Protein AF-A0A527ZEI9-F1 (afdb_monomer_lite)

Foldseek 3Di:
DDPVDDPCLVCCCVQPVPAPVVPDQAADDLDDPPPVPDDPVNPPVSVVVVVVCVVCVLPGHGQQFADQPPPQADPPVSHGDPVADDPPDDDPNSRTPVVVVVVDDGDDPPPDDD

Secondary structure (DSSP, 8-state):
--TT--HHHHHHHHIIIIIITTT--PPPP-----GGG--HHHHHHHHHHHHHHHHTTTTSPPP-BPPIIIIIEETTTTEEPTT-S-TT--GGGGGB-HHHHHH-PPPP------

pLDDT: mean 87.58, std 17.31, range [39.12, 98.56]

Radius of gyration: 17.65 Å; chains: 1; bounding box: 40×43×41 Å

Sequence (114 aa):
RGVNGPIDDLLFPINHGILYYPGYDVLPPFVVYRVDRFGEADFEPVAERLRERMRTLETTRPIPYRQQNGGDYHIPSMQLRSELGDPGAAGFALHEDRATAKAATPRSTLRDVA

Structure (mmCIF, N/CA/C/O backbone):
data_AF-A0A527ZEI9-F1
#
_entry.id   AF-A0A527ZEI9-F1
#
loop_
_atom_site.group_PDB
_atom_site.id
_atom_site.type_symbol
_atom_site.label_atom_id
_atom_site.label_alt_id
_atom_site.label_comp_id
_atom_site.label_asym_id
_atom_site.label_entity_id
_atom_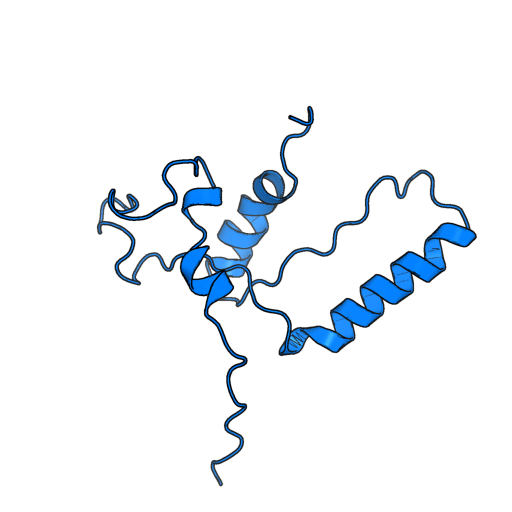site.label_seq_id
_atom_site.pdbx_PDB_ins_code
_atom_site.Cartn_x
_atom_site.Cartn_y
_atom_site.Cartn_z
_atom_site.occupancy
_atom_site.B_iso_or_equiv
_atom_site.auth_seq_id
_atom_site.auth_comp_id
_atom_site.auth_asym_id
_atom_site.auth_atom_id
_atom_site.pdbx_PDB_model_num
ATOM 1 N N . ARG A 1 1 ? 6.060 16.957 4.186 1.00 72.12 1 ARG A N 1
ATOM 2 C CA . ARG A 1 1 ? 6.148 15.475 4.252 1.00 72.12 1 ARG A CA 1
ATOM 3 C C . ARG A 1 1 ? 5.958 15.076 5.712 1.00 72.12 1 ARG A C 1
ATOM 5 O O . ARG A 1 1 ? 6.475 15.795 6.557 1.00 72.12 1 ARG A O 1
ATOM 12 N N . GLY A 1 2 ? 5.168 14.042 6.014 1.00 86.19 2 GLY A N 1
ATOM 13 C CA . GLY A 1 2 ? 4.953 13.595 7.399 1.00 86.19 2 GLY A CA 1
ATOM 14 C C . GLY A 1 2 ? 6.218 12.967 7.986 1.00 86.19 2 GLY A C 1
ATOM 15 O O . GLY A 1 2 ? 6.972 12.339 7.249 1.00 86.19 2 GLY A O 1
ATOM 16 N N . VAL A 1 3 ? 6.452 13.138 9.290 1.00 95.06 3 VAL A N 1
ATOM 17 C CA . VAL A 1 3 ? 7.687 12.677 9.960 1.00 95.06 3 VAL A CA 1
ATOM 18 C C . VAL A 1 3 ? 7.878 11.158 9.895 1.00 95.06 3 VAL A C 1
ATOM 20 O O . VAL A 1 3 ? 9.001 10.691 9.770 1.00 95.06 3 VAL A O 1
ATOM 23 N N . ASN A 1 4 ? 6.781 10.398 9.884 1.00 93.69 4 ASN A N 1
ATOM 24 C CA . ASN A 1 4 ? 6.806 8.933 9.812 1.00 93.69 4 ASN A CA 1
ATOM 25 C C . ASN A 1 4 ? 6.992 8.394 8.383 1.00 93.69 4 ASN A C 1
ATOM 27 O O . ASN A 1 4 ? 7.054 7.185 8.195 1.00 93.69 4 ASN A O 1
ATOM 31 N N . GLY A 1 5 ? 7.042 9.273 7.377 1.00 92.81 5 GLY A N 1
ATOM 32 C CA . GLY A 1 5 ? 6.989 8.881 5.970 1.00 92.81 5 GLY A CA 1
ATOM 33 C C . GLY A 1 5 ? 5.586 8.455 5.500 1.00 92.81 5 GLY A C 1
ATOM 34 O O . GLY A 1 5 ? 4.625 8.482 6.278 1.00 92.81 5 GLY A O 1
ATOM 35 N N . PRO A 1 6 ? 5.432 8.140 4.202 1.00 93.56 6 PRO A N 1
ATOM 36 C CA . PRO A 1 6 ? 4.196 7.596 3.643 1.00 93.56 6 PRO A CA 1
ATOM 37 C C . PRO A 1 6 ? 3.925 6.183 4.171 1.00 93.56 6 PRO A C 1
ATOM 39 O O . PRO A 1 6 ? 4.837 5.369 4.275 1.00 93.56 6 PRO A O 1
ATOM 42 N N . ILE A 1 7 ? 2.663 5.867 4.464 1.00 95.69 7 ILE A N 1
ATOM 43 C CA . ILE A 1 7 ? 2.286 4.527 4.940 1.00 95.69 7 ILE A CA 1
ATOM 44 C C . ILE A 1 7 ? 2.585 3.431 3.909 1.00 95.69 7 ILE A C 1
ATOM 46 O O . ILE A 1 7 ? 2.983 2.335 4.290 1.00 95.69 7 ILE A O 1
ATOM 50 N N . ASP A 1 8 ? 2.443 3.738 2.619 1.00 95.12 8 ASP A N 1
ATOM 51 C CA . ASP A 1 8 ? 2.655 2.771 1.540 1.00 95.12 8 ASP A CA 1
ATOM 52 C C . ASP A 1 8 ? 4.127 2.347 1.449 1.00 95.12 8 ASP A C 1
ATOM 54 O O . ASP A 1 8 ? 4.414 1.170 1.242 1.00 95.12 8 ASP A O 1
ATOM 58 N N . ASP A 1 9 ? 5.059 3.267 1.723 1.00 95.75 9 ASP A N 1
ATOM 59 C CA . ASP A 1 9 ? 6.491 2.959 1.795 1.00 95.75 9 ASP A CA 1
ATOM 60 C C . ASP A 1 9 ? 6.808 2.053 2.995 1.00 95.75 9 ASP A C 1
ATOM 62 O O . ASP A 1 9 ? 7.605 1.122 2.879 1.00 95.75 9 ASP A O 1
ATOM 66 N N . LEU A 1 10 ? 6.162 2.286 4.147 1.00 96.31 10 LEU A N 1
ATOM 67 C CA . LEU A 1 10 ? 6.324 1.440 5.337 1.00 96.31 10 LEU A CA 1
ATOM 68 C C . LEU A 1 10 ? 5.766 0.028 5.121 1.00 96.31 10 LEU A C 1
ATOM 70 O O . LEU A 1 10 ? 6.296 -0.936 5.672 1.00 96.31 10 LEU A O 1
ATOM 74 N N . LEU A 1 11 ? 4.698 -0.099 4.331 1.00 98.00 11 LEU A N 1
ATOM 75 C CA . LEU A 1 11 ? 4.064 -1.379 4.023 1.00 98.00 11 LEU A CA 1
ATOM 76 C C . LEU A 1 11 ? 4.683 -2.085 2.812 1.00 98.00 11 LEU A C 1
ATOM 78 O O . LEU A 1 11 ? 4.402 -3.266 2.609 1.00 98.00 11 LEU A O 1
ATOM 82 N N . PHE A 1 12 ? 5.552 -1.425 2.040 1.00 98.19 12 PHE A N 1
ATOM 83 C CA . PHE A 1 12 ? 6.174 -2.007 0.849 1.00 98.19 12 PHE A CA 1
ATOM 84 C C . PHE A 1 12 ? 6.895 -3.343 1.118 1.00 98.19 12 PHE A C 1
ATOM 86 O O . PHE A 1 12 ? 6.655 -4.289 0.368 1.00 98.19 12 PHE A O 1
ATOM 93 N N . PRO A 1 13 ? 7.698 -3.518 2.189 1.00 98.25 13 PRO A N 1
ATOM 94 C CA . PRO A 1 13 ? 8.339 -4.807 2.461 1.00 98.25 13 PRO A CA 1
ATOM 95 C C . PRO A 1 13 ? 7.347 -5.961 2.670 1.00 98.25 13 PRO A C 1
ATOM 97 O O . PRO A 1 13 ? 7.648 -7.094 2.307 1.00 98.25 13 PRO A O 1
ATOM 100 N N . ILE A 1 14 ? 6.156 -5.684 3.210 1.00 98.50 14 ILE A N 1
ATOM 101 C CA . ILE A 1 14 ? 5.104 -6.688 3.415 1.00 98.50 14 ILE A CA 1
ATOM 102 C C . ILE A 1 14 ? 4.344 -6.915 2.105 1.00 98.50 14 ILE A C 1
ATOM 104 O O . ILE A 1 14 ? 4.274 -8.039 1.609 1.00 98.50 14 ILE A O 1
ATOM 108 N N . ASN A 1 15 ? 3.810 -5.846 1.515 1.00 98.50 15 ASN A N 1
ATOM 109 C CA . ASN A 1 15 ? 2.972 -5.929 0.323 1.00 98.50 15 ASN A CA 1
ATOM 110 C C . ASN A 1 15 ? 3.758 -6.449 -0.883 1.00 98.50 15 ASN A C 1
ATOM 112 O O . ASN A 1 15 ? 3.323 -7.391 -1.532 1.00 98.50 15 ASN A O 1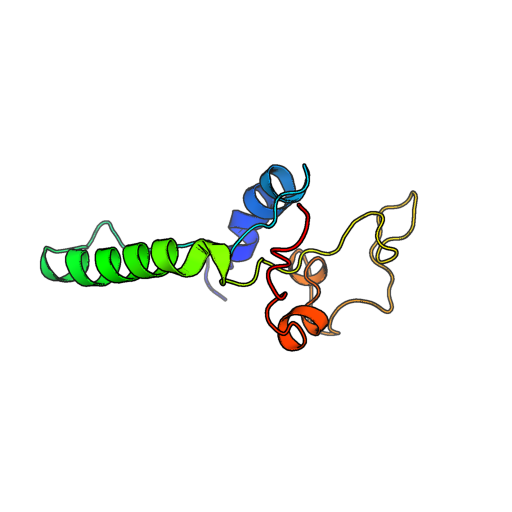
ATOM 116 N N . HIS A 1 16 ? 4.931 -5.883 -1.163 1.00 98.25 16 HIS A N 1
ATOM 117 C CA . HIS A 1 16 ? 5.757 -6.301 -2.291 1.00 98.25 16 HIS A CA 1
ATOM 118 C C . HIS A 1 16 ? 6.621 -7.522 -1.943 1.00 98.25 16 HIS A C 1
ATOM 120 O O . HIS A 1 16 ? 6.650 -8.507 -2.678 1.00 98.25 16 HIS A O 1
ATOM 126 N N . GLY A 1 17 ? 7.336 -7.467 -0.816 1.00 97.00 17 GLY A N 1
ATOM 127 C CA . GLY A 1 17 ? 8.353 -8.465 -0.467 1.00 97.00 17 GLY A CA 1
ATOM 128 C C . GLY A 1 17 ? 7.810 -9.802 0.043 1.00 97.00 17 GLY A C 1
ATOM 129 O O . GLY A 1 17 ? 8.490 -10.812 -0.113 1.00 97.00 17 GLY A O 1
ATOM 130 N N . ILE A 1 18 ? 6.608 -9.828 0.631 1.00 98.38 18 ILE A N 1
ATOM 131 C CA . ILE A 1 18 ? 6.022 -11.046 1.219 1.00 98.38 18 ILE A CA 1
ATOM 132 C C . ILE A 1 18 ? 4.787 -11.506 0.445 1.00 98.38 18 ILE A C 1
ATOM 134 O O . ILE A 1 18 ? 4.673 -12.692 0.153 1.00 98.38 18 ILE A O 1
ATOM 138 N N . LEU A 1 19 ? 3.857 -10.600 0.125 1.00 98.44 19 LEU A N 1
ATOM 139 C CA . LEU A 1 19 ? 2.589 -10.972 -0.514 1.00 98.44 19 LEU A CA 1
ATOM 140 C C . LEU A 1 19 ? 2.713 -11.039 -2.041 1.00 98.44 19 LEU A C 1
ATOM 142 O O . LEU A 1 19 ? 2.363 -12.045 -2.649 1.00 98.44 19 LEU A O 1
ATOM 146 N N . TYR A 1 20 ? 3.252 -10.007 -2.684 1.00 98.12 20 TYR A N 1
ATOM 147 C CA . TYR A 1 20 ? 3.374 -9.997 -4.141 1.00 98.12 20 TYR A CA 1
ATOM 148 C C . TYR A 1 20 ? 4.460 -10.953 -4.650 1.00 98.12 20 TYR A C 1
ATOM 150 O O . TYR A 1 20 ? 4.259 -11.614 -5.663 1.00 98.12 20 TYR A O 1
ATOM 158 N N . TYR A 1 21 ? 5.582 -11.078 -3.932 1.00 96.44 21 TYR A N 1
ATOM 159 C CA . TYR A 1 21 ? 6.703 -11.952 -4.300 1.00 96.44 21 TYR A CA 1
ATOM 160 C C . TYR A 1 21 ? 6.302 -13.394 -4.698 1.00 96.44 21 TYR A C 1
ATOM 162 O O . TYR A 1 21 ? 6.744 -13.850 -5.753 1.00 96.44 21 TYR A O 1
ATOM 170 N N . PRO A 1 22 ? 5.456 -14.120 -3.936 1.00 97.06 22 PRO A N 1
ATOM 171 C CA . PRO A 1 22 ? 4.974 -15.447 -4.325 1.00 97.06 22 PRO A CA 1
ATOM 172 C C . PRO A 1 22 ? 3.828 -15.438 -5.356 1.00 97.06 22 PRO A C 1
ATOM 174 O O . PRO A 1 22 ? 3.399 -16.514 -5.767 1.00 97.06 22 PRO A O 1
ATOM 177 N N . GLY A 1 23 ? 3.328 -14.270 -5.775 1.00 95.69 23 GLY A N 1
ATOM 178 C CA . GLY A 1 23 ? 2.350 -14.126 -6.858 1.00 95.69 23 GLY A CA 1
ATOM 179 C C . GLY A 1 23 ? 0.920 -13.754 -6.451 1.00 95.69 23 GLY A C 1
ATOM 180 O O . GLY A 1 23 ? 0.012 -13.967 -7.251 1.00 95.69 23 GLY A O 1
ATOM 181 N N . TYR A 1 24 ? 0.676 -13.219 -5.247 1.00 97.75 24 TYR A N 1
ATOM 182 C CA . TYR A 1 24 ? -0.666 -12.727 -4.901 1.00 97.75 24 TYR A CA 1
ATOM 183 C C . TYR A 1 24 ? -1.016 -11.423 -5.631 1.00 97.75 24 TYR A C 1
ATOM 185 O O . TYR A 1 24 ? -0.193 -10.513 -5.740 1.00 97.75 24 TYR A O 1
ATOM 193 N N . ASP A 1 25 ? -2.291 -11.284 -5.998 1.00 96.56 25 ASP A N 1
ATOM 194 C CA . ASP A 1 25 ? -2.905 -9.999 -6.335 1.00 96.56 25 ASP A CA 1
ATOM 195 C C . ASP A 1 25 ? -3.146 -9.195 -5.043 1.00 96.56 25 ASP A C 1
ATOM 197 O O . ASP A 1 25 ? -4.161 -9.339 -4.357 1.00 96.56 25 ASP A O 1
ATOM 201 N N . VAL A 1 26 ? -2.174 -8.365 -4.664 1.00 98.06 26 VAL A N 1
ATOM 202 C CA . VAL A 1 26 ? -2.204 -7.627 -3.392 1.00 98.06 26 VAL A CA 1
ATOM 203 C C . VAL A 1 26 ? -3.147 -6.436 -3.490 1.00 98.06 26 VAL A C 1
ATOM 205 O O . VAL A 1 26 ? -2.899 -5.506 -4.249 1.00 98.06 26 VAL A O 1
ATOM 208 N N . LEU A 1 27 ? -4.218 -6.416 -2.700 1.00 97.94 27 LEU A N 1
ATOM 209 C CA . LEU A 1 27 ? -5.145 -5.283 -2.670 1.00 97.94 27 LEU A CA 1
ATOM 210 C C . LEU A 1 27 ? -4.613 -4.128 -1.784 1.00 97.94 27 LEU A C 1
ATOM 212 O O . LEU A 1 27 ? -3.885 -4.390 -0.827 1.00 97.94 27 LEU A O 1
ATOM 216 N N . PRO A 1 28 ? -5.020 -2.859 -2.013 1.00 97.25 28 PRO A N 1
ATOM 217 C CA . PRO A 1 28 ? -4.587 -1.717 -1.194 1.00 97.25 28 PRO A CA 1
ATOM 218 C C . PRO A 1 28 ? -4.829 -1.929 0.312 1.00 97.25 28 PRO A C 1
ATOM 220 O O . PRO A 1 28 ? -5.898 -2.400 0.678 1.00 97.25 28 PRO A O 1
ATOM 223 N N . PRO A 1 29 ? -3.936 -1.580 1.239 1.00 97.06 29 PRO A N 1
ATOM 224 C CA . PRO A 1 29 ? -4.159 -1.879 2.655 1.00 97.06 29 PRO A CA 1
ATOM 225 C C . PRO A 1 29 ? -5.362 -1.105 3.232 1.00 97.06 29 PRO A C 1
ATOM 227 O O . PRO A 1 29 ? -5.643 0.030 2.844 1.00 97.06 29 PRO A O 1
ATOM 230 N N . PHE A 1 30 ? -6.082 -1.705 4.184 1.00 97.81 30 PHE A N 1
ATOM 231 C CA . PHE A 1 30 ? -7.052 -0.985 5.012 1.00 97.81 30 PHE A CA 1
ATOM 232 C C . PHE A 1 30 ? -6.347 -0.500 6.279 1.00 97.81 30 PHE A C 1
ATOM 234 O O . PHE A 1 30 ? -6.041 -1.295 7.165 1.00 97.81 30 PHE A O 1
ATOM 241 N N . VAL A 1 31 ? -6.062 0.800 6.355 1.00 97.56 31 VAL A N 1
ATOM 242 C CA . VAL A 1 31 ? -5.338 1.405 7.481 1.00 97.56 31 VAL A CA 1
ATOM 243 C C . VAL A 1 31 ? -6.249 2.375 8.222 1.00 97.56 31 VAL A C 1
ATOM 245 O O . VAL A 1 31 ? -6.911 3.223 7.617 1.00 97.56 31 VAL A O 1
ATOM 248 N N . VAL A 1 32 ? -6.258 2.264 9.548 1.00 96.75 32 VAL A N 1
ATOM 249 C CA . VAL A 1 32 ? -6.987 3.157 10.448 1.00 96.75 32 VAL A CA 1
ATOM 250 C C . VAL A 1 32 ? -5.984 3.807 11.392 1.00 96.75 32 VAL A C 1
ATOM 252 O O . VAL A 1 32 ? -5.166 3.128 12.008 1.00 96.75 32 VAL A O 1
ATOM 255 N N . TYR A 1 33 ? -6.033 5.132 11.493 1.00 94.62 33 TYR A N 1
ATOM 256 C CA . TYR A 1 33 ? -5.112 5.915 12.314 1.00 94.62 33 TYR A CA 1
ATOM 257 C C . TYR A 1 33 ? -5.775 6.369 13.611 1.00 94.62 33 TYR A C 1
ATOM 259 O O . TYR A 1 33 ? -6.994 6.515 13.665 1.00 94.62 33 TYR A O 1
ATOM 267 N N . ARG A 1 34 ? -4.953 6.685 14.621 1.00 93.31 34 ARG A N 1
ATOM 268 C CA . ARG A 1 34 ? -5.385 7.273 15.905 1.00 93.31 34 ARG A CA 1
ATOM 269 C C . ARG A 1 34 ? -6.433 6.439 16.656 1.00 93.31 34 ARG A C 1
ATOM 271 O O . ARG A 1 34 ? -7.281 6.992 17.354 1.00 93.31 34 ARG A O 1
ATOM 278 N N . VAL A 1 35 ? -6.367 5.116 16.505 1.00 94.62 35 VAL A N 1
ATOM 279 C CA . VAL A 1 35 ? -7.296 4.167 17.142 1.00 94.62 35 VAL A CA 1
ATOM 280 C C . VAL A 1 35 ? -7.223 4.204 18.671 1.00 94.62 35 VAL A C 1
ATOM 282 O O . VAL A 1 35 ? -8.194 3.872 19.336 1.00 94.62 35 VAL A O 1
ATOM 285 N N . ASP A 1 36 ? -6.113 4.692 19.232 1.00 95.50 36 ASP A N 1
ATOM 286 C CA . ASP A 1 36 ? -5.926 4.959 20.663 1.00 95.50 36 ASP A CA 1
ATOM 287 C C . ASP A 1 36 ? -6.885 6.022 21.223 1.00 95.50 36 ASP A C 1
ATOM 289 O O . ASP A 1 36 ? -7.057 6.115 22.436 1.00 95.50 36 ASP A O 1
ATOM 293 N N . ARG A 1 37 ? -7.509 6.829 20.354 1.00 93.69 37 ARG A N 1
ATOM 294 C CA . ARG A 1 37 ? -8.433 7.909 20.735 1.00 93.69 37 ARG A CA 1
ATOM 295 C C . ARG A 1 37 ? -9.881 7.648 20.339 1.00 93.69 37 ARG A C 1
ATOM 297 O O . ARG A 1 37 ? -10.682 8.574 20.417 1.00 93.69 37 ARG A O 1
ATOM 304 N N . PHE A 1 38 ? -10.194 6.449 19.858 1.00 94.06 38 PHE A N 1
ATOM 305 C CA . PHE A 1 38 ? -11.542 6.131 19.404 1.00 94.06 38 PHE A CA 1
ATOM 306 C C . PHE A 1 38 ? -12.514 6.094 20.578 1.00 94.06 38 PHE A C 1
ATOM 308 O O . PHE A 1 38 ? -12.258 5.448 21.595 1.00 94.06 38 PHE A O 1
ATOM 315 N N . GLY A 1 39 ? -13.640 6.776 20.411 1.00 92.00 39 GLY A N 1
ATOM 316 C CA . GLY A 1 39 ? -14.834 6.573 21.210 1.00 92.00 39 GLY A CA 1
ATOM 317 C C . GLY A 1 39 ? -15.817 5.635 20.514 1.00 92.00 39 GLY A C 1
ATOM 318 O O . GLY A 1 39 ? -15.616 5.193 19.383 1.00 92.00 39 GLY A O 1
ATOM 319 N N . GLU A 1 40 ? -16.936 5.375 21.182 1.00 90.81 40 GLU A N 1
ATOM 320 C CA . GLU A 1 40 ? -18.025 4.545 20.653 1.00 90.81 40 GLU A CA 1
ATOM 321 C C . GLU A 1 40 ? -18.560 5.065 19.306 1.00 90.81 40 GLU A C 1
ATOM 323 O O . GLU A 1 40 ? -18.833 4.286 18.395 1.00 90.81 40 GLU A O 1
ATOM 328 N N . ALA A 1 41 ? -18.606 6.390 19.135 1.00 94.00 41 ALA A N 1
ATOM 329 C CA . ALA A 1 41 ? -19.050 7.030 17.899 1.00 94.00 41 ALA A CA 1
ATOM 330 C C . ALA A 1 41 ? -18.101 6.816 16.700 1.00 94.00 41 ALA A C 1
ATOM 332 O O . ALA A 1 41 ? -18.537 6.939 15.557 1.00 94.00 41 ALA A O 1
ATOM 333 N N . ASP A 1 42 ? -16.824 6.492 16.935 1.00 94.62 42 ASP A N 1
ATOM 334 C CA . ASP A 1 42 ? -15.834 6.276 15.870 1.00 94.62 42 ASP A CA 1
ATOM 335 C C . ASP A 1 42 ? -15.846 4.835 15.344 1.00 94.62 42 ASP A C 1
ATOM 337 O O . ASP A 1 42 ? -15.433 4.576 14.209 1.00 94.62 42 ASP A O 1
ATOM 341 N N . PHE A 1 43 ? -16.321 3.890 16.160 1.00 93.69 43 PHE A N 1
ATOM 342 C CA . PHE A 1 43 ? -16.260 2.468 15.846 1.00 93.69 43 PHE A CA 1
ATOM 343 C C . PHE A 1 43 ? -17.136 2.102 14.648 1.00 93.69 43 PHE A C 1
ATOM 345 O O . PHE A 1 43 ? -16.631 1.553 13.668 1.00 93.69 43 PHE A O 1
ATOM 352 N N . GLU A 1 44 ? -18.433 2.420 14.702 1.00 95.88 44 GLU A N 1
ATOM 353 C CA . GLU A 1 44 ? -19.386 1.964 13.684 1.00 95.88 44 GLU A CA 1
ATOM 354 C C . GLU A 1 44 ? -19.046 2.473 12.269 1.00 95.88 44 GLU A C 1
ATOM 356 O O . GLU A 1 44 ? -19.035 1.668 11.334 1.00 95.88 44 GLU A O 1
ATOM 361 N N . PRO A 1 45 ? -18.646 3.748 12.072 1.00 96.69 45 PRO A N 1
ATOM 362 C CA . PRO A 1 45 ? -18.186 4.217 10.765 1.00 96.69 45 PRO A CA 1
ATOM 363 C C . PRO A 1 45 ? -16.971 3.447 10.225 1.00 96.69 45 PRO A C 1
ATOM 365 O O . PRO A 1 45 ? -16.877 3.183 9.025 1.00 96.69 45 PRO A O 1
ATOM 368 N N . VAL A 1 46 ? -16.016 3.079 11.086 1.00 97.62 46 VAL A N 1
ATOM 369 C CA . VAL A 1 46 ? -14.828 2.314 10.676 1.00 97.62 46 VAL A CA 1
ATOM 370 C C . VAL A 1 46 ? -15.179 0.857 10.390 1.00 97.62 46 VAL A C 1
ATOM 372 O O . VAL A 1 46 ? -14.680 0.299 9.409 1.00 97.62 46 VAL A O 1
ATOM 375 N N . ALA A 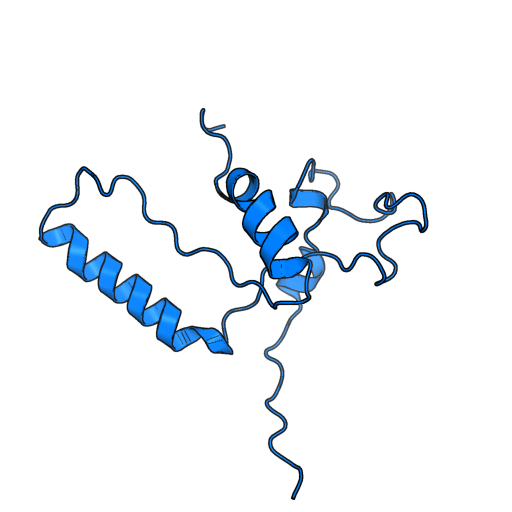1 47 ? -16.067 0.265 11.188 1.00 96.88 47 ALA A N 1
ATOM 376 C CA . ALA A 1 47 ? -16.586 -1.074 10.958 1.00 96.88 47 ALA A CA 1
ATOM 377 C C . ALA A 1 47 ? -17.302 -1.165 9.604 1.00 96.88 47 ALA A C 1
ATOM 379 O O . ALA A 1 47 ? -17.005 -2.072 8.828 1.00 96.88 47 ALA A O 1
ATOM 380 N N . GLU A 1 48 ? -18.158 -0.199 9.255 1.00 98.38 48 GLU A N 1
ATOM 381 C CA . GLU A 1 48 ? -18.812 -0.171 7.941 1.00 98.38 48 GLU A CA 1
ATOM 382 C C . GLU A 1 48 ? -17.816 -0.015 6.790 1.00 98.38 48 GLU A C 1
ATOM 384 O O . GLU A 1 48 ? -17.928 -0.714 5.783 1.00 98.38 48 GLU A O 1
ATOM 389 N N . ARG A 1 49 ? -16.770 0.808 6.944 1.00 97.88 49 ARG A N 1
ATOM 390 C CA . ARG A 1 49 ? -15.700 0.889 5.933 1.00 97.88 49 ARG A CA 1
ATOM 391 C C . ARG A 1 49 ? -14.959 -0.440 5.757 1.00 97.88 49 ARG A C 1
ATOM 393 O O . ARG A 1 49 ? -14.605 -0.787 4.631 1.00 97.88 49 ARG A O 1
ATOM 400 N N . LEU A 1 50 ? -14.723 -1.185 6.839 1.00 98.25 50 LEU A N 1
ATOM 401 C CA . LEU A 1 50 ? -14.122 -2.516 6.759 1.00 98.25 50 LEU A CA 1
ATOM 402 C C . LEU A 1 50 ? -15.077 -3.520 6.099 1.00 98.25 50 LEU A C 1
ATOM 404 O O . LEU A 1 50 ? -14.651 -4.272 5.226 1.00 98.25 50 LEU A O 1
ATOM 408 N N . ARG A 1 51 ? -16.368 -3.513 6.457 1.00 98.56 51 ARG A N 1
ATOM 409 C CA . ARG A 1 51 ? -17.390 -4.366 5.824 1.00 98.56 51 ARG A CA 1
ATOM 410 C C . ARG A 1 51 ? -17.470 -4.101 4.327 1.00 98.56 51 ARG A C 1
ATOM 412 O O . ARG A 1 51 ? -17.469 -5.049 3.549 1.00 98.56 51 ARG A O 1
ATOM 419 N N . GLU A 1 52 ? -17.465 -2.837 3.919 1.00 98.31 52 GLU A N 1
ATOM 420 C CA . GLU A 1 52 ? -17.445 -2.471 2.504 1.00 98.31 52 GLU A CA 1
ATOM 421 C C . GLU A 1 52 ? -16.201 -3.003 1.799 1.00 98.31 52 GLU A C 1
ATOM 423 O O . GLU A 1 52 ? -16.277 -3.533 0.688 1.00 98.31 52 GLU A O 1
ATOM 428 N N . ARG A 1 53 ? -15.050 -2.964 2.476 1.00 97.69 53 ARG A N 1
ATOM 429 C CA . ARG A 1 53 ? -13.833 -3.534 1.915 1.00 97.69 53 ARG A CA 1
ATOM 430 C C . ARG A 1 53 ? -13.926 -5.047 1.713 1.00 97.69 53 ARG A C 1
ATOM 432 O O . ARG A 1 53 ? -13.451 -5.548 0.698 1.00 97.69 53 ARG A O 1
ATOM 439 N N . MET A 1 54 ? -14.561 -5.759 2.642 1.00 98.19 54 MET A N 1
ATOM 440 C CA . MET A 1 54 ? -14.810 -7.198 2.514 1.00 98.19 54 MET A CA 1
ATOM 441 C C . MET A 1 54 ? -15.789 -7.513 1.374 1.00 98.19 54 MET A C 1
ATOM 443 O O . MET A 1 54 ? -15.569 -8.461 0.626 1.00 98.19 54 MET A O 1
ATOM 447 N N . ARG A 1 55 ? -16.839 -6.697 1.194 1.00 98.44 55 ARG A N 1
ATOM 448 C CA . ARG A 1 55 ? -17.825 -6.847 0.104 1.00 98.44 55 ARG A CA 1
ATOM 449 C C . ARG A 1 55 ? -17.223 -6.618 -1.284 1.00 98.44 55 ARG A C 1
ATOM 451 O O . ARG A 1 55 ? -17.749 -7.128 -2.266 1.00 98.44 55 ARG A O 1
ATOM 458 N N . THR A 1 56 ? -16.127 -5.868 -1.366 1.00 97.62 56 THR A N 1
ATOM 459 C CA . THR A 1 56 ? -15.483 -5.471 -2.626 1.00 97.62 56 THR A CA 1
ATOM 460 C C . THR A 1 56 ? -14.155 -6.184 -2.884 1.00 97.62 56 THR A C 1
ATOM 462 O O . THR A 1 56 ? -13.407 -5.761 -3.762 1.00 97.62 56 THR A O 1
ATOM 465 N N . LEU A 1 57 ? -13.834 -7.270 -2.165 1.00 96.31 57 LEU A N 1
ATOM 466 C CA . LEU A 1 57 ? -12.562 -7.994 -2.333 1.00 96.31 57 LEU A CA 1
ATOM 467 C C . LEU A 1 57 ? -12.314 -8.439 -3.781 1.00 96.31 57 LEU A C 1
ATOM 469 O O . LEU A 1 57 ? -11.213 -8.259 -4.287 1.00 96.31 57 LEU A O 1
ATOM 473 N N . GLU A 1 58 ? -13.337 -8.968 -4.452 1.00 95.62 58 GLU A N 1
ATOM 474 C CA . GLU A 1 58 ? -13.213 -9.512 -5.813 1.00 95.62 58 GLU A CA 1
ATOM 475 C C . GLU A 1 58 ? -13.140 -8.431 -6.901 1.00 95.62 58 GLU A C 1
ATOM 477 O O . GLU A 1 58 ? -12.665 -8.683 -8.007 1.00 95.62 58 GLU A O 1
ATOM 482 N N . THR A 1 59 ? -13.628 -7.224 -6.610 1.00 96.50 59 THR A N 1
ATOM 483 C CA . THR A 1 59 ? -13.753 -6.135 -7.592 1.00 96.50 59 THR A CA 1
ATOM 484 C C . THR A 1 59 ? -12.753 -5.006 -7.366 1.00 96.50 59 THR A C 1
ATOM 486 O O . THR A 1 59 ? -12.492 -4.218 -8.280 1.00 96.50 59 THR A O 1
ATOM 489 N N . THR A 1 60 ? -12.171 -4.919 -6.168 1.00 96.06 60 THR A N 1
ATOM 490 C CA . THR A 1 60 ? -11.120 -3.953 -5.851 1.00 96.06 60 THR A CA 1
ATOM 491 C C . THR A 1 60 ? -9.899 -4.238 -6.713 1.00 96.06 60 THR A C 1
ATOM 493 O O . THR A 1 60 ? -9.401 -5.359 -6.761 1.00 96.06 60 THR A O 1
ATOM 496 N N . ARG A 1 61 ? -9.376 -3.204 -7.378 1.00 96.00 61 ARG A N 1
ATOM 497 C CA . ARG A 1 61 ? -8.149 -3.341 -8.166 1.00 96.00 61 ARG A CA 1
ATOM 498 C C . ARG A 1 61 ? -6.952 -3.592 -7.238 1.00 96.00 61 ARG A C 1
ATOM 500 O O . ARG A 1 61 ? -6.795 -2.841 -6.270 1.00 96.00 61 ARG A O 1
ATOM 507 N N . PRO A 1 62 ? -6.100 -4.586 -7.536 1.00 97.12 62 PRO A N 1
ATOM 508 C CA . PRO A 1 62 ? -4.835 -4.771 -6.839 1.00 97.12 62 PRO A CA 1
ATOM 509 C C . PRO A 1 62 ? -3.897 -3.571 -7.002 1.00 97.12 62 PRO A C 1
ATOM 511 O O . PRO A 1 62 ? -4.050 -2.752 -7.913 1.00 97.12 62 PRO A O 1
ATOM 514 N N . ILE A 1 63 ? -2.899 -3.489 -6.127 1.00 96.88 63 ILE A N 1
ATOM 515 C CA . ILE A 1 63 ? -1.752 -2.603 -6.295 1.00 96.88 63 ILE A CA 1
ATOM 516 C C . ILE A 1 63 ? -1.003 -3.069 -7.555 1.00 96.88 63 ILE A C 1
ATOM 518 O O . ILE A 1 63 ? -0.651 -4.247 -7.648 1.00 96.88 63 ILE A O 1
ATOM 522 N N . PRO A 1 64 ? -0.759 -2.185 -8.536 1.00 96.06 64 PRO A N 1
ATOM 523 C CA . PRO A 1 64 ? -0.211 -2.561 -9.835 1.00 96.06 64 PRO A CA 1
ATOM 524 C C . PRO A 1 64 ? 1.314 -2.704 -9.763 1.00 96.06 64 PRO A C 1
ATOM 526 O O . PRO A 1 64 ? 2.043 -1.957 -10.413 1.00 96.06 64 PRO A O 1
ATOM 529 N N . TYR A 1 65 ? 1.825 -3.615 -8.935 1.00 96.50 65 TYR A N 1
ATOM 530 C CA . TYR A 1 65 ? 3.265 -3.849 -8.871 1.00 96.50 65 TYR A CA 1
ATOM 531 C C . TYR A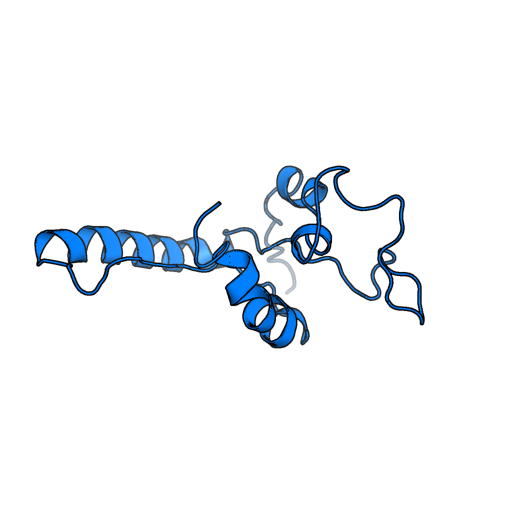 1 65 ? 3.794 -4.387 -10.206 1.00 96.50 65 TYR A C 1
ATOM 533 O O . TYR A 1 65 ? 3.176 -5.232 -10.853 1.00 96.50 65 TYR A O 1
ATOM 541 N N . ARG A 1 66 ? 4.963 -3.900 -10.627 1.00 95.44 66 ARG A N 1
ATOM 542 C CA . ARG A 1 66 ? 5.633 -4.349 -11.853 1.00 95.44 66 ARG A CA 1
ATOM 543 C C . ARG A 1 66 ? 6.122 -5.784 -11.690 1.00 95.44 66 ARG A C 1
ATOM 545 O O . ARG A 1 66 ? 6.682 -6.150 -10.658 1.00 95.44 66 ARG A O 1
ATOM 552 N N . GLN A 1 67 ? 5.951 -6.612 -12.714 1.00 94.25 67 GLN A N 1
ATOM 553 C CA . GLN A 1 67 ? 6.461 -7.984 -12.703 1.00 94.25 67 GLN A CA 1
ATOM 554 C C . GLN A 1 67 ? 7.967 -8.001 -12.977 1.00 94.25 67 GLN A C 1
ATOM 556 O O . GLN A 1 67 ? 8.417 -7.445 -13.977 1.00 94.25 67 GLN A O 1
ATOM 561 N N . GLN A 1 68 ? 8.741 -8.702 -12.141 1.00 94.19 68 GLN A N 1
ATOM 562 C CA . GLN A 1 68 ? 10.197 -8.804 -12.314 1.00 94.19 68 GLN A CA 1
ATOM 563 C C . GLN A 1 68 ? 10.572 -9.362 -13.698 1.00 94.19 68 GLN A C 1
ATOM 565 O O . GLN A 1 68 ? 11.369 -8.771 -14.419 1.00 94.19 68 GLN A O 1
ATOM 570 N N . ASN A 1 69 ? 9.943 -10.470 -14.094 1.00 93.94 69 ASN A N 1
ATOM 571 C CA . ASN A 1 69 ? 10.207 -11.149 -15.367 1.00 93.94 69 ASN A CA 1
ATOM 572 C C . ASN A 1 69 ? 9.209 -10.747 -16.472 1.00 93.94 69 ASN A C 1
ATOM 574 O O . ASN A 1 69 ? 9.065 -11.463 -17.459 1.00 93.94 69 ASN A O 1
ATOM 578 N N . GLY A 1 70 ? 8.508 -9.618 -16.303 1.00 93.12 70 GLY A N 1
ATOM 579 C CA . GLY A 1 70 ? 7.506 -9.114 -17.252 1.00 93.12 70 GLY A CA 1
ATOM 580 C C . GLY A 1 70 ? 8.060 -8.187 -18.338 1.00 93.12 70 GLY A C 1
ATOM 581 O O . GLY A 1 70 ? 7.294 -7.699 -19.160 1.00 93.12 70 GLY A O 1
ATOM 582 N N . GLY A 1 71 ? 9.376 -7.932 -18.348 1.00 94.50 71 GLY A N 1
ATOM 583 C CA . GLY A 1 71 ? 10.044 -7.058 -19.325 1.00 94.50 71 GLY A CA 1
ATOM 584 C C . GLY A 1 71 ? 10.326 -5.630 -18.841 1.00 94.50 71 GLY A C 1
ATOM 585 O O . GLY A 1 71 ? 10.977 -4.865 -19.557 1.00 94.50 71 GLY A O 1
ATOM 586 N N . ASP A 1 72 ? 9.895 -5.290 -17.624 1.00 95.56 72 ASP A N 1
ATOM 587 C CA . ASP A 1 72 ? 10.111 -3.970 -17.015 1.00 95.56 72 ASP A CA 1
ATOM 588 C C . ASP A 1 72 ? 11.507 -3.804 -16.401 1.00 95.56 72 ASP A C 1
ATOM 590 O O . ASP A 1 72 ? 11.995 -2.684 -16.247 1.00 95.56 72 ASP A O 1
ATOM 594 N N . TYR A 1 73 ? 12.169 -4.914 -16.073 1.00 96.94 73 TYR A N 1
ATOM 595 C CA . TYR A 1 73 ? 13.490 -4.927 -15.454 1.00 96.94 73 TYR A CA 1
ATOM 596 C C . TYR A 1 73 ? 14.526 -5.549 -16.389 1.00 96.94 73 TYR A C 1
ATOM 598 O O . TYR A 1 73 ? 14.256 -6.518 -17.101 1.00 96.94 73 TYR A O 1
ATOM 606 N N . HIS A 1 74 ? 15.745 -5.016 -16.359 1.00 96.75 74 HIS A N 1
ATOM 607 C CA . HIS A 1 74 ? 16.897 -5.648 -16.986 1.00 96.75 74 HIS A CA 1
ATOM 608 C C . HIS A 1 74 ? 17.286 -6.914 -16.216 1.00 96.75 74 HIS A C 1
ATOM 610 O O . HIS A 1 74 ? 17.557 -6.866 -15.020 1.00 96.75 74 HIS A O 1
ATOM 616 N N . ILE A 1 75 ? 17.369 -8.051 -16.904 1.00 95.25 75 ILE A N 1
ATOM 617 C CA . ILE A 1 75 ? 17.832 -9.321 -16.333 1.00 95.25 75 ILE A CA 1
ATOM 618 C C . ILE A 1 75 ? 19.291 -9.537 -16.775 1.00 95.25 75 ILE 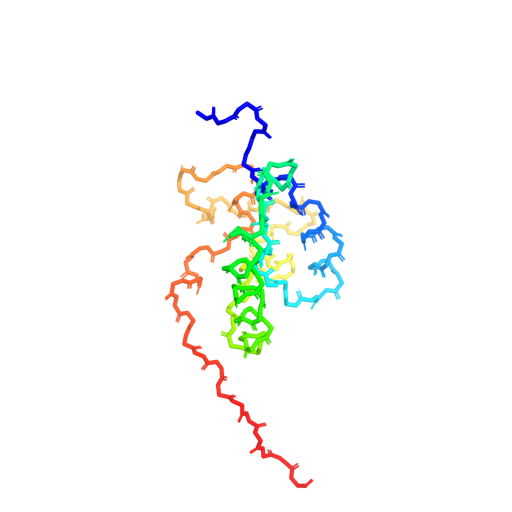A C 1
ATOM 620 O O . ILE A 1 75 ? 19.568 -9.403 -17.968 1.00 95.25 75 ILE A O 1
ATOM 624 N N . PRO A 1 76 ? 20.243 -9.850 -15.870 1.00 95.50 76 PRO A N 1
ATOM 625 C CA . PRO A 1 76 ? 20.055 -10.249 -14.472 1.00 95.50 76 PRO A CA 1
ATOM 626 C C . PRO A 1 76 ? 20.219 -9.118 -13.441 1.00 95.50 76 PRO A C 1
ATOM 628 O O . PRO A 1 76 ? 20.203 -9.398 -12.247 1.00 95.50 76 PRO A O 1
ATOM 631 N N . SER A 1 77 ? 20.420 -7.862 -13.856 1.00 96.19 77 SER A N 1
ATOM 632 C CA . SER A 1 77 ? 20.729 -6.763 -12.924 1.00 96.19 77 SER A CA 1
ATOM 633 C C . SER A 1 77 ? 19.555 -6.348 -12.031 1.00 96.19 77 SER A C 1
ATOM 635 O O . SER A 1 77 ? 19.771 -5.662 -11.035 1.00 96.19 77 SER A O 1
ATOM 637 N N . MET A 1 78 ? 18.331 -6.746 -12.382 1.00 95.12 78 MET A N 1
ATOM 638 C CA . MET A 1 78 ? 17.073 -6.399 -11.711 1.00 95.12 78 MET A CA 1
ATOM 639 C C . MET A 1 78 ? 16.841 -4.887 -11.594 1.00 95.12 78 MET A C 1
ATOM 641 O O . MET A 1 78 ? 16.116 -4.419 -10.719 1.00 95.12 78 MET A O 1
ATOM 645 N N . GLN A 1 79 ? 17.451 -4.105 -12.485 1.00 94.44 79 GLN A N 1
ATOM 646 C CA . GLN A 1 79 ? 17.261 -2.658 -12.543 1.00 94.44 79 GLN A CA 1
ATOM 647 C C . GLN A 1 79 ? 16.051 -2.331 -13.412 1.00 94.44 79 GLN A C 1
ATOM 649 O O . GLN A 1 79 ? 15.916 -2.879 -14.507 1.00 94.44 79 GLN A O 1
ATOM 654 N N . LEU A 1 80 ? 15.186 -1.436 -12.931 1.00 94.31 80 LEU A N 1
ATOM 655 C CA . LEU A 1 80 ? 14.067 -0.927 -13.720 1.00 94.31 80 LEU A CA 1
ATOM 656 C C . LEU A 1 80 ? 14.612 -0.225 -14.970 1.00 94.31 80 LEU A C 1
ATOM 658 O O . LEU A 1 80 ? 15.582 0.532 -14.886 1.00 94.31 80 LEU A O 1
ATOM 662 N N . ARG A 1 81 ? 13.995 -0.481 -16.123 1.00 93.88 81 ARG A N 1
ATOM 663 C CA . ARG A 1 81 ? 14.355 0.182 -17.380 1.00 93.88 81 ARG A CA 1
ATOM 664 C C . ARG A 1 81 ? 14.142 1.693 -17.268 1.00 93.88 81 ARG A C 1
ATOM 666 O O . ARG A 1 81 ? 13.121 2.138 -16.756 1.00 93.88 81 ARG A O 1
ATOM 673 N N . SER A 1 82 ? 15.094 2.480 -17.763 1.00 90.75 82 SER A N 1
ATOM 674 C CA . SER A 1 82 ? 15.126 3.946 -17.601 1.00 90.75 82 SER A CA 1
ATOM 675 C C . SER A 1 82 ? 13.960 4.700 -18.247 1.00 90.75 82 SER A C 1
ATOM 677 O O . SER A 1 82 ? 13.628 5.809 -17.845 1.00 90.75 82 SER A O 1
ATOM 679 N N . GLU A 1 83 ? 13.352 4.097 -19.261 1.00 90.38 83 GLU A N 1
ATOM 680 C CA . GLU A 1 83 ? 12.179 4.584 -19.976 1.00 90.38 83 GLU A CA 1
ATOM 681 C C . GLU A 1 83 ? 10.867 4.340 -19.213 1.00 90.38 83 GLU A C 1
ATOM 683 O O . GLU A 1 83 ? 9.818 4.825 -19.635 1.00 90.38 83 GLU A O 1
ATOM 688 N N . LEU A 1 84 ? 10.915 3.587 -18.109 1.00 89.06 84 LEU A N 1
ATOM 689 C CA . LEU A 1 84 ? 9.777 3.290 -17.250 1.00 89.06 84 LEU A CA 1
ATOM 690 C C . LEU A 1 84 ? 9.842 4.090 -15.947 1.00 89.06 84 LEU A C 1
ATOM 692 O O . LEU A 1 84 ? 10.907 4.345 -15.391 1.00 89.06 84 LEU A O 1
ATOM 696 N N . GLY A 1 85 ? 8.659 4.414 -15.428 1.00 78.69 85 GLY A N 1
ATOM 697 C CA . GLY A 1 85 ? 8.490 5.221 -14.223 1.00 78.69 85 GLY A CA 1
ATOM 698 C C . GLY A 1 85 ? 8.129 6.667 -14.550 1.00 78.69 85 GLY A C 1
ATOM 699 O O . GLY A 1 85 ? 8.594 7.249 -15.528 1.00 78.69 85 GLY A O 1
ATOM 700 N N . ASP A 1 86 ? 7.260 7.252 -13.728 1.00 79.69 86 ASP A N 1
ATOM 701 C CA . ASP A 1 86 ? 6.927 8.667 -13.865 1.00 79.69 86 ASP A CA 1
ATOM 702 C C . ASP A 1 86 ? 8.179 9.518 -13.578 1.00 79.69 86 ASP A C 1
ATOM 704 O O . ASP A 1 86 ? 8.885 9.229 -12.609 1.00 79.69 86 ASP A O 1
ATOM 708 N N . PRO A 1 87 ? 8.434 10.619 -14.313 1.00 75.00 87 PRO A N 1
ATOM 709 C CA . PRO A 1 87 ? 9.609 11.476 -14.098 1.00 75.00 87 PRO A CA 1
ATOM 710 C C . PRO A 1 87 ? 9.758 12.044 -12.675 1.00 75.00 87 PRO A C 1
ATOM 712 O O . PRO A 1 87 ? 10.824 12.532 -12.310 1.00 75.00 87 PRO A O 1
ATOM 715 N N . GLY A 1 88 ? 8.687 12.020 -11.873 1.00 79.88 88 GLY A N 1
ATOM 716 C CA . GLY A 1 88 ? 8.686 12.427 -10.465 1.00 79.88 88 GLY A CA 1
ATOM 717 C C . GLY A 1 88 ? 8.609 11.272 -9.459 1.00 79.88 88 GLY A C 1
ATOM 718 O O . GLY A 1 88 ? 8.587 11.534 -8.255 1.00 79.88 88 GLY A O 1
ATOM 719 N N . ALA A 1 89 ? 8.527 10.020 -9.915 1.00 83.50 89 ALA A N 1
ATOM 720 C CA . ALA A 1 89 ? 8.530 8.852 -9.045 1.00 83.50 89 ALA A CA 1
ATOM 721 C C . ALA A 1 89 ? 9.960 8.533 -8.594 1.00 83.50 89 ALA A C 1
ATOM 723 O O . ALA A 1 89 ? 10.920 8.622 -9.354 1.00 83.50 89 ALA A O 1
ATOM 724 N N . ALA A 1 90 ? 10.098 8.159 -7.329 1.00 85.56 90 ALA A N 1
ATOM 725 C CA . ALA A 1 90 ? 11.360 7.743 -6.739 1.00 85.56 90 ALA A CA 1
ATOM 726 C C . ALA A 1 90 ? 11.092 6.688 -5.664 1.00 85.56 90 ALA A C 1
ATOM 728 O O . ALA A 1 90 ? 9.969 6.570 -5.167 1.00 85.56 90 ALA A O 1
ATOM 729 N N . GLY A 1 91 ? 12.133 5.945 -5.287 1.00 91.38 91 GLY A N 1
ATOM 730 C CA . GLY A 1 91 ? 12.017 4.891 -4.282 1.00 91.38 91 GLY A CA 1
ATOM 731 C C . GLY A 1 91 ? 11.002 3.827 -4.698 1.00 91.38 91 GLY A C 1
ATOM 732 O O . GLY A 1 91 ? 10.954 3.430 -5.860 1.00 91.38 91 GLY A O 1
ATOM 733 N N . PHE A 1 92 ? 10.170 3.388 -3.756 1.00 95.06 92 PHE A N 1
ATOM 734 C CA . PHE A 1 92 ? 9.259 2.264 -3.967 1.00 95.06 92 PHE A CA 1
ATOM 735 C C . PHE A 1 92 ? 8.157 2.522 -4.999 1.00 95.06 92 PHE A C 1
ATOM 737 O O . PHE A 1 92 ? 7.728 1.589 -5.676 1.00 95.06 92 PHE A O 1
ATOM 744 N N . ALA A 1 93 ? 7.765 3.783 -5.198 1.00 92.25 93 ALA A N 1
ATOM 745 C CA . ALA A 1 93 ? 6.750 4.157 -6.181 1.00 92.25 93 ALA A CA 1
ATOM 746 C C . ALA A 1 93 ? 7.149 3.825 -7.634 1.00 92.25 93 ALA A C 1
ATOM 748 O O . ALA A 1 93 ? 6.278 3.710 -8.491 1.00 92.25 93 ALA A O 1
ATOM 749 N N . LEU A 1 94 ? 8.445 3.642 -7.923 1.00 93.81 94 LEU A N 1
ATOM 750 C CA . LEU A 1 94 ? 8.929 3.210 -9.242 1.00 93.81 94 LEU A CA 1
ATOM 751 C C . LEU A 1 94 ? 8.458 1.794 -9.610 1.00 93.81 94 LEU A C 1
ATOM 753 O O . LEU A 1 94 ? 8.336 1.461 -10.790 1.00 93.81 94 LEU A O 1
ATOM 757 N N . HIS A 1 95 ? 8.171 0.969 -8.603 1.00 95.06 95 HIS A N 1
ATOM 758 C CA . HIS A 1 95 ? 7.756 -0.420 -8.774 1.00 95.06 95 HIS A CA 1
ATOM 759 C C . HIS A 1 95 ? 6.243 -0.578 -8.938 1.00 95.06 95 HIS A C 1
ATOM 761 O O . HIS A 1 95 ? 5.764 -1.703 -9.028 1.00 95.06 95 HIS A O 1
ATOM 767 N N . GLU A 1 96 ? 5.498 0.524 -9.014 1.00 93.56 96 GLU A N 1
ATOM 768 C CA . GLU A 1 96 ? 4.090 0.541 -9.395 1.00 93.56 96 GLU A CA 1
ATOM 769 C C . GLU A 1 96 ? 3.947 1.013 -10.844 1.00 93.56 96 GLU A C 1
ATOM 771 O O . GLU A 1 96 ? 4.492 2.045 -11.248 1.00 93.56 96 GLU A O 1
ATOM 776 N N . ASP A 1 97 ? 3.159 0.296 -11.637 1.00 89.19 97 ASP A N 1
ATOM 777 C CA . ASP A 1 97 ? 2.749 0.759 -12.952 1.00 89.19 97 ASP A CA 1
ATOM 778 C C . ASP A 1 97 ? 1.453 1.576 -12.867 1.00 89.19 97 ASP A C 1
ATOM 780 O O . ASP A 1 97 ? 0.326 1.107 -13.043 1.00 89.19 97 ASP A O 1
ATOM 784 N N . ARG A 1 98 ? 1.612 2.866 -12.572 1.00 74.75 98 ARG A N 1
ATOM 785 C CA . ARG A 1 98 ? 0.483 3.796 -12.424 1.00 74.75 98 ARG A CA 1
ATOM 786 C C . ARG A 1 98 ? -0.248 4.084 -13.738 1.00 74.75 98 ARG A C 1
ATOM 788 O O . ARG A 1 98 ? -1.385 4.563 -13.702 1.00 74.75 98 ARG A O 1
ATOM 795 N N . ALA A 1 99 ? 0.351 3.756 -14.885 1.00 66.62 99 ALA A N 1
ATOM 796 C CA . ALA A 1 99 ? -0.298 3.868 -16.186 1.00 66.62 99 ALA A CA 1
ATOM 797 C C . ALA A 1 99 ? -1.368 2.777 -16.376 1.00 66.62 99 ALA A C 1
ATOM 799 O O . ALA A 1 99 ? -2.498 3.089 -16.767 1.00 66.62 99 ALA A O 1
ATOM 800 N N . THR A 1 100 ? -1.076 1.523 -16.012 1.00 60.25 100 THR A N 1
ATOM 801 C CA . THR A 1 100 ? -2.062 0.424 -16.056 1.00 60.25 100 THR A CA 1
ATOM 802 C C . THR A 1 100 ? -3.139 0.550 -14.978 1.00 60.25 100 THR A C 1
ATOM 804 O O . THR A 1 100 ? -4.295 0.198 -15.231 1.00 60.25 100 THR A O 1
ATOM 807 N N . ALA A 1 101 ? -2.826 1.171 -13.834 1.00 58.28 101 ALA A N 1
ATOM 808 C CA . ALA A 1 101 ? -3.802 1.495 -12.785 1.00 58.28 101 ALA A CA 1
ATOM 809 C C . ALA A 1 101 ? -5.004 2.311 -13.302 1.00 58.28 101 ALA A C 1
ATOM 811 O O . ALA A 1 101 ? -6.141 2.104 -12.867 1.00 58.28 101 ALA A O 1
ATOM 812 N N . LYS A 1 102 ? -4.763 3.228 -14.253 1.00 51.38 102 LYS A N 1
ATOM 813 C CA . LYS A 1 102 ? -5.804 4.051 -14.889 1.00 51.38 102 LYS A CA 1
ATOM 814 C C . LYS A 1 102 ? -6.591 3.305 -15.972 1.00 51.38 102 LYS A C 1
ATOM 816 O O . LYS A 1 102 ? -7.760 3.625 -16.168 1.00 51.38 102 LYS A O 1
ATOM 821 N N . ALA A 1 103 ? -5.992 2.319 -16.641 1.00 47.75 103 ALA A N 1
ATOM 822 C CA . ALA A 1 103 ? -6.551 1.682 -17.838 1.00 47.75 103 ALA A CA 1
ATOM 823 C C . ALA A 1 103 ? -7.407 0.422 -17.582 1.00 47.75 103 ALA A C 1
ATOM 825 O O . ALA A 1 103 ? -8.170 0.021 -18.456 1.00 47.75 103 ALA A O 1
ATOM 826 N N . ALA A 1 104 ? -7.308 -0.221 -16.413 1.00 47.12 104 ALA A N 1
ATOM 827 C CA . ALA A 1 104 ? -7.933 -1.530 -16.191 1.00 47.12 104 ALA A CA 1
ATOM 828 C C . ALA A 1 104 ? -9.475 -1.485 -16.053 1.00 47.12 104 ALA A C 1
ATOM 830 O O . ALA A 1 104 ? -10.007 -1.167 -14.995 1.00 47.12 104 ALA A O 1
ATOM 831 N N . THR A 1 105 ? -10.224 -1.855 -17.092 1.00 39.12 105 THR A N 1
ATOM 832 C CA . THR A 1 105 ? -11.648 -2.254 -16.998 1.00 39.12 105 THR A CA 1
ATOM 833 C C . THR A 1 105 ? -11.772 -3.586 -16.228 1.00 39.12 105 THR A C 1
ATOM 835 O O . THR A 1 105 ? -10.845 -4.395 -16.319 1.00 39.12 105 THR A O 1
ATOM 838 N N . PRO A 1 106 ? -12.853 -3.854 -15.456 1.00 42.56 106 PRO A N 1
ATOM 839 C CA . PRO A 1 106 ? -12.974 -5.098 -14.691 1.00 42.56 106 PRO A CA 1
ATOM 840 C C . PRO A 1 106 ? -12.840 -6.318 -15.607 1.00 42.56 106 PRO A C 1
ATOM 842 O O . PRO A 1 106 ? -13.480 -6.376 -16.659 1.00 42.56 106 PRO A O 1
ATOM 845 N N . ARG A 1 107 ? -12.007 -7.291 -15.220 1.00 46.38 107 ARG A N 1
ATOM 846 C CA . ARG A 1 107 ? -11.918 -8.570 -15.931 1.00 46.38 107 ARG A CA 1
ATOM 847 C C . ARG A 1 107 ? -13.264 -9.287 -15.813 1.00 46.38 107 ARG A C 1
ATOM 849 O O . ARG A 1 107 ? -13.711 -9.589 -14.712 1.00 46.38 107 ARG A O 1
ATOM 856 N N . SER A 1 108 ? -13.893 -9.540 -16.960 1.00 42.59 108 SER A N 1
ATOM 857 C CA . SER A 1 108 ? -15.057 -10.417 -17.098 1.00 42.59 108 SER A CA 1
ATOM 858 C C . SER A 1 108 ? -14.750 -11.777 -16.475 1.00 42.59 108 SER A C 1
ATOM 860 O O . SER A 1 108 ? -13.775 -12.426 -16.857 1.00 42.59 108 SER A O 1
ATOM 862 N N . THR A 1 109 ? -15.584 -12.220 -15.538 1.00 43.91 109 THR A N 1
ATOM 863 C CA . THR A 1 109 ? -15.562 -13.585 -15.019 1.00 43.91 109 THR A CA 1
ATOM 864 C C . THR A 1 109 ? -15.990 -14.534 -16.135 1.00 43.91 109 THR A C 1
ATOM 866 O O . THR A 1 109 ? -17.168 -14.658 -16.455 1.00 43.91 109 THR A O 1
ATOM 869 N N . LEU A 1 110 ? -15.024 -15.211 -16.758 1.00 39.91 110 LEU A N 1
ATOM 870 C CA . LEU A 1 110 ? -15.295 -16.387 -17.582 1.00 39.91 110 LEU A CA 1
ATOM 871 C C . LEU A 1 110 ? -15.764 -17.518 -16.657 1.00 39.91 110 LEU A C 1
ATOM 873 O O . LEU A 1 110 ? -14.974 -18.331 -16.185 1.00 39.91 110 LEU A O 1
ATOM 877 N N . ARG A 1 111 ? -17.067 -17.541 -16.368 1.00 48.78 111 ARG A N 1
ATOM 878 C CA . ARG A 1 111 ? -17.792 -18.792 -16.154 1.00 48.78 111 ARG A CA 1
ATOM 879 C C . ARG A 1 111 ? -18.162 -19.303 -17.535 1.00 48.78 111 ARG A C 1
ATOM 881 O O . ARG A 1 111 ? -19.137 -18.828 -18.087 1.00 48.78 111 ARG A O 1
ATOM 888 N N . ASP A 1 112 ? -17.345 -20.198 -18.068 1.00 40.00 112 ASP A N 1
ATOM 889 C CA . ASP A 1 112 ? -17.731 -21.161 -19.098 1.00 40.00 112 ASP A CA 1
ATOM 890 C C . ASP A 1 112 ? -16.574 -22.142 -19.276 1.00 40.00 112 ASP A C 1
ATOM 892 O O . ASP A 1 112 ? -15.651 -21.850 -20.026 1.00 40.00 112 ASP A O 1
ATOM 896 N N . VAL A 1 113 ? -16.616 -23.276 -18.568 1.00 40.56 113 VAL A N 1
ATOM 897 C CA . VAL A 1 113 ? -16.300 -24.605 -19.123 1.00 40.56 113 VAL A CA 1
ATOM 898 C C . VAL A 1 113 ? -17.020 -25.656 -18.263 1.00 40.56 113 VAL A C 1
ATOM 900 O O . VAL A 1 113 ? -16.714 -25.775 -17.081 1.00 40.56 113 VAL A O 1
ATOM 903 N N . ALA A 1 114 ? -17.972 -26.338 -18.912 1.00 39.78 114 ALA A N 1
ATOM 904 C CA . ALA A 1 114 ? -18.518 -27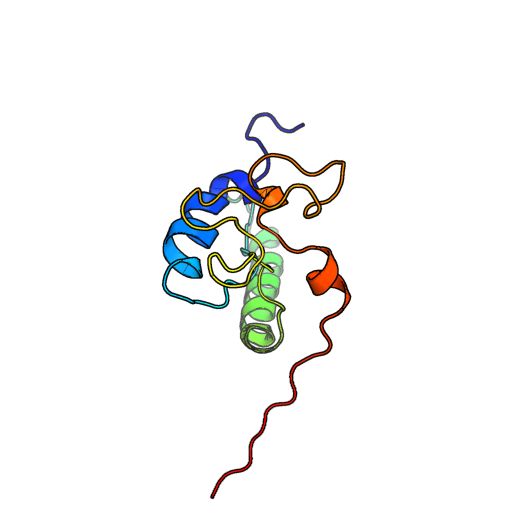.692 -18.702 1.00 39.78 114 ALA A CA 1
ATOM 905 C C . ALA A 1 114 ? -18.703 -28.245 -17.275 1.00 39.78 114 ALA A C 1
ATOM 907 O O . ALA A 1 114 ? -17.699 -28.538 -16.591 1.00 39.78 114 ALA A O 1
#